Protein AF-A0A9W9D0W4-F1 (afdb_monomer_lite)

Organism: NCBI:txid749634

Sequence (157 aa):
MSALLANKPLLGPLVGLNLWTFGIEFLLYKRRIPALAQYNVTFDPETVKKQKEEKLPGFVKWPADNFNNLLEQPTQFYAVLLGLSLLDTKDKRLVGTAWHYSRLDQQPFDTLPGLVGELIRALWNNSPGCLDAALLNNAIKLQNSLPSPKMTIAHNT

Secondary structure (DSSP, 8-state):
--HHHHH-TTHHHHHHHHHHHHHHHHHHHHHHHHHHHHTT----TTTHHHHHHHHS-HHHHHHHHHHHHHHHSHHHHHHHHHHHHHTT---HHHHHHHHHHHHHHTPPPS---SHHHHHHHHHHTT--TTTHHHHHHHHHHHHTTSPP---------

Radius of gyration: 21.42 Å; chains: 1; bounding box: 40×55×63 Å

InterPro domains:
  IPR001129 Membrane-associated, eicosanoid/glutathione metabolism (MAPEG) protein [PF01124] (11-101)
  IPR023352 Membrane associated eicosanoid/glutathione metabolism-like domain superfamily [SSF161084] (15-101)

Foldseek 3Di:
DDPVCVQQVLVVLLVLLVVVLVVLVVVLCVLQVVQCVVQVQDPDPVCNVVSCVPRGDPVNCVSVVLSVVSPVPCVVVNVLSVVCSVVSPDDPVVSVLSNVVSVVSVPDPDPDPDPVVVVVVVVVVPDDPVVVVVSVVVVVVVVVPDPDPPPPPPPDD

Structure (mmCIF, N/CA/C/O backbone):
data_AF-A0A9W9D0W4-F1
#
_entry.id   AF-A0A9W9D0W4-F1
#
loop_
_atom_site.group_PDB
_atom_site.id
_atom_site.type_symbol
_atom_site.label_atom_id
_atom_site.label_alt_id
_atom_site.label_comp_id
_atom_site.label_asym_id
_atom_site.label_entity_id
_atom_site.label_seq_id
_atom_site.pdbx_PDB_ins_code
_atom_site.Cartn_x
_atom_site.Cartn_y
_atom_site.Cartn_z
_atom_site.occupancy
_atom_site.B_iso_or_equiv
_atom_site.auth_seq_id
_atom_site.auth_comp_id
_atom_site.auth_asym_id
_atom_site.auth_atom_id
_atom_site.pdbx_PDB_model_num
ATOM 1 N N . MET A 1 1 ? 9.270 -15.302 -18.468 1.00 53.25 1 MET A N 1
ATOM 2 C CA . MET A 1 1 ? 9.005 -13.887 -18.120 1.00 53.25 1 MET A CA 1
ATOM 3 C C . MET A 1 1 ? 8.016 -13.355 -19.148 1.00 53.25 1 MET A C 1
ATOM 5 O O . MET A 1 1 ? 8.285 -13.518 -20.330 1.00 53.25 1 MET A O 1
ATOM 9 N N . SER A 1 2 ? 6.843 -12.859 -18.739 1.00 68.12 2 SER A N 1
ATOM 10 C CA . SER A 1 2 ? 5.776 -12.460 -19.676 1.00 68.12 2 SER A CA 1
ATOM 11 C C . SER A 1 2 ? 6.258 -11.385 -20.657 1.00 68.12 2 SER A C 1
ATOM 13 O O . SER A 1 2 ? 6.940 -10.449 -20.241 1.00 68.12 2 SER A O 1
ATOM 15 N N . ALA A 1 3 ? 5.880 -11.481 -21.937 1.00 66.00 3 ALA A N 1
ATOM 16 C CA . ALA A 1 3 ? 6.306 -10.546 -22.991 1.00 66.00 3 ALA A CA 1
ATOM 17 C C . ALA A 1 3 ? 5.991 -9.069 -22.662 1.00 66.00 3 ALA A C 1
ATOM 19 O O . ALA A 1 3 ? 6.758 -8.167 -22.991 1.00 66.00 3 ALA A O 1
ATOM 20 N N . LEU A 1 4 ? 4.907 -8.831 -21.920 1.00 64.94 4 LEU A N 1
ATOM 21 C CA . LEU A 1 4 ? 4.518 -7.520 -21.393 1.00 64.94 4 LEU A CA 1
ATOM 22 C C . LEU A 1 4 ? 5.548 -6.925 -20.415 1.00 64.94 4 LEU A C 1
ATOM 24 O O . LEU A 1 4 ? 5.883 -5.749 -20.524 1.00 64.94 4 LEU A O 1
ATOM 28 N N . LEU A 1 5 ? 6.104 -7.737 -19.508 1.00 67.88 5 LEU A N 1
ATOM 29 C CA . LEU A 1 5 ? 7.137 -7.302 -18.557 1.00 67.88 5 LEU A CA 1
ATOM 30 C C . LEU A 1 5 ? 8.496 -7.102 -19.235 1.00 67.88 5 LEU A C 1
ATOM 32 O O . LEU A 1 5 ? 9.294 -6.293 -18.773 1.00 67.88 5 LEU A O 1
ATOM 36 N N . ALA A 1 6 ? 8.755 -7.807 -20.339 1.00 70.94 6 ALA A N 1
ATOM 37 C CA . ALA A 1 6 ? 9.942 -7.567 -21.153 1.00 70.94 6 ALA A CA 1
ATOM 38 C C . ALA A 1 6 ? 9.876 -6.206 -21.872 1.00 70.94 6 ALA A C 1
ATOM 40 O O . ALA A 1 6 ? 10.898 -5.536 -21.999 1.00 70.94 6 ALA A O 1
ATOM 41 N N . ASN A 1 7 ? 8.682 -5.775 -22.303 1.00 83.50 7 ASN A N 1
ATOM 42 C CA . ASN A 1 7 ? 8.509 -4.488 -22.979 1.00 83.50 7 ASN A CA 1
ATOM 43 C C . ASN A 1 7 ? 8.345 -3.305 -22.006 1.00 83.50 7 ASN A C 1
ATOM 45 O O . ASN A 1 7 ? 8.782 -2.204 -22.320 1.00 83.50 7 ASN A O 1
ATOM 49 N N . LYS A 1 8 ? 7.755 -3.515 -20.820 1.00 88.88 8 LYS A N 1
ATOM 50 C CA . LYS A 1 8 ? 7.585 -2.482 -19.780 1.00 88.88 8 LYS A CA 1
ATOM 51 C C . LYS A 1 8 ? 8.053 -2.998 -18.411 1.00 88.88 8 LYS A C 1
ATOM 53 O O . LYS A 1 8 ? 7.234 -3.399 -17.582 1.00 88.88 8 LYS A O 1
ATOM 58 N N . PRO A 1 9 ? 9.371 -2.994 -18.147 1.00 88.81 9 PRO A N 1
ATOM 59 C CA . PRO A 1 9 ? 9.951 -3.658 -16.977 1.00 88.81 9 PRO A CA 1
ATOM 60 C C . PRO A 1 9 ? 9.606 -2.985 -15.640 1.00 88.81 9 PRO A C 1
ATOM 62 O O . PRO A 1 9 ? 9.653 -3.639 -14.601 1.00 88.81 9 PRO A O 1
ATOM 65 N N . LEU A 1 10 ? 9.211 -1.708 -15.660 1.00 88.19 10 LEU A N 1
ATOM 66 C CA . LEU A 1 10 ? 8.783 -0.946 -14.482 1.00 88.19 10 LEU A CA 1
ATOM 67 C C . LEU A 1 10 ? 7.380 -1.336 -13.978 1.00 88.19 10 LEU A C 1
ATOM 69 O O . LEU A 1 10 ? 7.057 -1.068 -12.823 1.00 88.19 10 LEU A O 1
ATOM 73 N N . LEU A 1 11 ? 6.570 -2.035 -14.785 1.00 90.00 11 LEU A N 1
ATOM 74 C CA . LEU A 1 11 ? 5.273 -2.556 -14.331 1.00 90.00 11 LEU A CA 1
ATOM 75 C C . LEU A 1 11 ? 5.423 -3.695 -13.314 1.00 90.00 11 LEU A C 1
ATOM 77 O O . LEU A 1 11 ? 4.544 -3.893 -12.483 1.00 90.00 11 LEU A O 1
ATOM 81 N N . GLY A 1 12 ? 6.544 -4.423 -13.349 1.00 88.94 12 GLY A N 1
ATOM 82 C CA . GLY A 1 12 ? 6.859 -5.473 -12.379 1.00 88.94 12 GLY A CA 1
ATOM 83 C C . GLY A 1 12 ? 6.889 -4.967 -10.930 1.00 88.94 12 GLY A C 1
ATOM 84 O O . GLY A 1 12 ? 6.071 -5.424 -10.133 1.00 88.94 12 GLY A O 1
ATOM 85 N N . PRO A 1 13 ? 7.781 -4.021 -10.576 1.00 86.19 13 PRO A N 1
ATOM 86 C CA . PRO A 1 13 ? 7.838 -3.466 -9.224 1.00 86.19 13 PRO A CA 1
ATOM 87 C C . PRO A 1 13 ? 6.561 -2.702 -8.839 1.00 86.19 13 PRO A C 1
ATOM 89 O O . PRO A 1 13 ? 6.162 -2.751 -7.678 1.00 86.19 13 PRO A O 1
ATOM 92 N N . LEU A 1 14 ? 5.867 -2.076 -9.801 1.00 89.44 14 LEU A N 1
ATOM 93 C CA . LEU A 1 14 ? 4.561 -1.444 -9.568 1.00 89.44 14 LEU A CA 1
ATOM 94 C C . LEU A 1 14 ? 3.524 -2.452 -9.058 1.00 89.44 14 LEU A C 1
ATOM 96 O O . LEU A 1 14 ? 2.920 -2.242 -8.007 1.00 89.44 14 LEU A O 1
ATOM 100 N N . VAL A 1 15 ? 3.331 -3.557 -9.785 1.00 87.62 15 VAL A N 1
ATOM 101 C CA . VAL A 1 15 ? 2.379 -4.609 -9.397 1.00 87.62 15 VAL A CA 1
ATOM 102 C C . VAL A 1 15 ? 2.850 -5.319 -8.130 1.00 87.62 15 VAL A C 1
ATOM 104 O O . VAL A 1 15 ? 2.035 -5.635 -7.270 1.00 87.62 15 VAL A O 1
ATOM 107 N N . GLY A 1 16 ? 4.159 -5.536 -7.982 1.00 85.06 16 GLY A N 1
ATOM 108 C CA . GLY A 1 16 ? 4.739 -6.164 -6.796 1.00 85.06 16 GLY A CA 1
ATOM 109 C C . GLY A 1 16 ? 4.454 -5.390 -5.508 1.00 85.06 16 GLY A C 1
ATOM 110 O O . GLY A 1 16 ? 4.081 -6.002 -4.508 1.00 85.06 16 GLY A O 1
ATOM 111 N N . LEU A 1 17 ? 4.584 -4.061 -5.530 1.00 82.00 17 LEU A N 1
ATOM 112 C CA . LEU A 1 17 ? 4.235 -3.221 -4.382 1.00 82.00 17 LEU A CA 1
ATOM 113 C C . LEU A 1 17 ? 2.724 -3.237 -4.109 1.00 82.00 17 LEU A C 1
ATOM 115 O O . LEU A 1 17 ? 2.305 -3.391 -2.969 1.00 82.00 17 LEU A O 1
ATOM 119 N N . ASN A 1 18 ? 1.906 -3.172 -5.160 1.00 84.38 18 ASN A N 1
ATOM 120 C CA . ASN A 1 18 ? 0.451 -3.171 -5.026 1.00 84.38 18 ASN A CA 1
ATOM 121 C C . ASN A 1 18 ? -0.091 -4.484 -4.421 1.00 84.38 18 ASN A C 1
ATOM 123 O O . ASN A 1 18 ? -0.907 -4.466 -3.501 1.00 84.38 18 ASN A O 1
ATOM 127 N N . LEU A 1 19 ? 0.424 -5.634 -4.870 1.00 83.00 19 LEU A N 1
ATOM 128 C CA . LEU A 1 19 ? 0.086 -6.938 -4.288 1.00 83.00 19 LEU A CA 1
ATOM 129 C C . LEU A 1 19 ? 0.512 -7.045 -2.821 1.00 83.00 19 LEU A C 1
ATOM 131 O O . LEU A 1 19 ? -0.183 -7.676 -2.025 1.00 83.00 19 LEU A O 1
ATOM 135 N N . TRP A 1 20 ? 1.633 -6.422 -2.454 1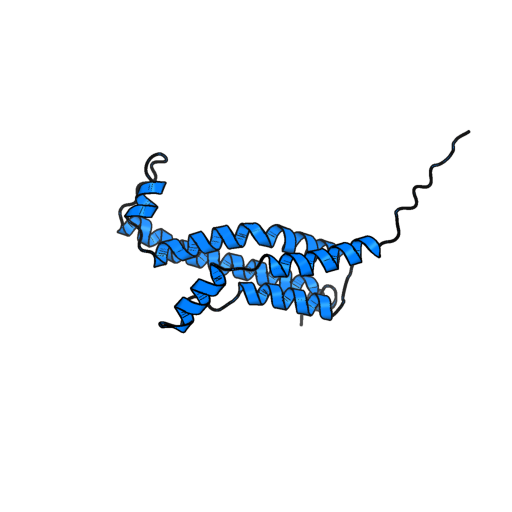.00 77.88 20 TRP A N 1
ATOM 136 C CA . TRP A 1 20 ? 2.059 -6.351 -1.061 1.00 77.88 20 TRP A CA 1
ATOM 137 C C . TRP A 1 20 ? 1.094 -5.521 -0.209 1.00 77.88 20 TRP A C 1
ATOM 139 O O . TRP A 1 20 ? 0.687 -5.987 0.857 1.00 77.88 20 TRP A O 1
ATOM 149 N N . THR A 1 21 ? 0.641 -4.363 -0.705 1.00 77.56 21 THR A N 1
ATOM 150 C CA . THR A 1 21 ? -0.391 -3.549 -0.041 1.00 77.56 21 THR A CA 1
ATOM 151 C C . THR A 1 21 ? -1.650 -4.372 0.246 1.00 77.56 21 THR A C 1
ATOM 153 O O . THR A 1 21 ? -2.110 -4.388 1.387 1.00 77.56 21 THR A O 1
ATOM 156 N N . PHE A 1 22 ? -2.154 -5.132 -0.735 1.00 80.50 22 PHE A N 1
ATOM 157 C CA . PHE A 1 22 ? -3.295 -6.035 -0.525 1.00 80.50 22 PHE A CA 1
ATOM 158 C C . PHE A 1 22 ? -3.009 -7.137 0.505 1.00 80.50 22 PHE A C 1
ATOM 160 O O . PHE A 1 22 ? -3.897 -7.522 1.267 1.00 80.50 22 PHE A O 1
ATOM 167 N N . GLY A 1 23 ? -1.775 -7.643 0.566 1.00 80.19 23 GLY A N 1
ATOM 168 C CA . GLY A 1 23 ? -1.354 -8.604 1.587 1.00 80.19 23 GLY A CA 1
ATOM 169 C C . GLY A 1 23 ? -1.442 -8.032 3.006 1.00 80.19 23 GLY A C 1
ATOM 170 O O . GLY A 1 23 ? -2.002 -8.677 3.898 1.00 80.19 23 GLY A O 1
ATOM 171 N N . ILE A 1 24 ? -0.945 -6.809 3.211 1.00 74.19 24 ILE A N 1
ATOM 172 C CA . ILE A 1 24 ? -1.028 -6.102 4.499 1.00 74.19 24 ILE A CA 1
ATOM 173 C C . ILE A 1 24 ? -2.478 -5.743 4.842 1.00 74.19 24 ILE A C 1
ATOM 175 O O . ILE A 1 24 ? -2.899 -5.933 5.985 1.00 74.19 24 ILE A O 1
ATOM 179 N N . GLU A 1 25 ? -3.269 -5.305 3.863 1.00 77.44 25 GLU A N 1
ATOM 180 C CA . GLU A 1 25 ? -4.699 -5.021 4.028 1.00 77.44 25 GLU A CA 1
ATOM 181 C C . GLU A 1 25 ? -5.479 -6.260 4.486 1.00 77.44 25 GLU A C 1
ATOM 183 O O . GLU A 1 25 ? -6.211 -6.234 5.482 1.00 77.44 25 GLU A O 1
ATOM 188 N N . PHE A 1 26 ? -5.277 -7.387 3.802 1.00 79.56 26 PHE A N 1
ATOM 189 C CA . PHE A 1 26 ? -5.903 -8.654 4.160 1.00 79.56 26 PHE A CA 1
ATOM 190 C C . PHE A 1 26 ? -5.548 -9.065 5.593 1.00 79.56 26 PHE A C 1
ATOM 192 O O . PHE A 1 26 ? -6.400 -9.510 6.365 1.00 79.56 26 PHE A O 1
ATOM 199 N N . LEU A 1 27 ? -4.288 -8.887 5.975 1.00 75.56 27 LEU A N 1
ATOM 200 C CA . LEU A 1 27 ? -3.772 -9.236 7.292 1.00 75.56 27 LEU A CA 1
ATOM 201 C C . LEU A 1 27 ? -4.303 -8.327 8.403 1.00 75.56 27 LEU A C 1
ATOM 203 O O . LEU A 1 27 ? -4.627 -8.812 9.494 1.00 75.56 27 LEU A O 1
ATOM 207 N N . LEU A 1 28 ? -4.466 -7.038 8.106 1.00 81.12 28 LEU A N 1
ATOM 208 C CA . LEU A 1 28 ? -5.172 -6.085 8.951 1.00 81.12 28 LEU A CA 1
ATOM 209 C C . LEU A 1 28 ? -6.596 -6.564 9.213 1.00 81.12 28 LEU A C 1
ATOM 211 O O . LEU A 1 28 ? -6.977 -6.697 10.378 1.00 81.12 28 LEU A O 1
ATOM 215 N N . TYR A 1 29 ? -7.369 -6.878 8.171 1.00 81.94 29 TYR A N 1
ATOM 216 C CA . TYR A 1 29 ? -8.754 -7.323 8.343 1.00 81.94 29 TYR A CA 1
ATOM 217 C C . TYR A 1 29 ? -8.849 -8.661 9.070 1.00 81.94 29 TYR A C 1
ATOM 219 O O . TYR A 1 29 ? -9.637 -8.791 10.010 1.00 81.94 29 TYR A O 1
ATOM 227 N N . LYS A 1 30 ? -7.986 -9.620 8.723 1.00 81.69 30 LYS A N 1
ATOM 228 C CA . LYS A 1 30 ? -7.929 -10.935 9.369 1.00 81.69 30 LYS A CA 1
ATOM 229 C C . LYS A 1 30 ? -7.699 -10.839 10.879 1.00 81.69 30 LYS A C 1
ATOM 231 O O . LYS A 1 30 ? -8.259 -11.640 11.619 1.00 81.69 30 LYS A O 1
ATOM 236 N N . ARG A 1 31 ? -6.886 -9.887 11.350 1.00 79.38 31 ARG A N 1
ATOM 237 C CA . ARG A 1 31 ? -6.616 -9.693 12.789 1.00 79.38 31 ARG A CA 1
ATOM 238 C C . ARG A 1 31 ? -7.644 -8.790 13.466 1.00 79.38 31 ARG A C 1
ATOM 240 O O . ARG A 1 31 ? -8.032 -9.042 14.604 1.00 79.38 31 ARG A O 1
ATOM 247 N N . ARG A 1 32 ? -8.087 -7.736 12.783 1.00 83.94 32 ARG A N 1
ATOM 248 C CA . ARG A 1 32 ? -8.948 -6.696 13.355 1.00 83.94 32 ARG A CA 1
ATOM 249 C C . ARG A 1 32 ? -10.404 -7.127 13.468 1.00 83.94 32 ARG A C 1
ATOM 251 O O . ARG A 1 32 ? -10.997 -6.901 14.515 1.00 83.94 32 ARG A O 1
ATOM 258 N N . ILE A 1 33 ? -10.976 -7.749 12.437 1.00 89.12 33 ILE A N 1
ATOM 259 C CA . ILE A 1 33 ? -12.389 -8.166 12.435 1.00 89.12 33 ILE A CA 1
ATOM 260 C C . ILE A 1 33 ? -12.726 -9.085 13.625 1.00 89.12 33 ILE A C 1
ATOM 262 O O . ILE A 1 33 ? -13.649 -8.743 14.367 1.00 89.12 33 ILE A O 1
ATOM 266 N N . PRO A 1 34 ? -11.988 -10.184 13.893 1.00 87.06 34 PRO A N 1
ATOM 267 C CA . PRO A 1 34 ? -12.300 -11.035 15.042 1.00 87.06 34 PRO A CA 1
ATOM 268 C C . PRO A 1 34 ? -12.080 -10.316 16.378 1.00 87.06 34 PRO A C 1
ATOM 270 O O . PRO A 1 34 ? -12.859 -10.497 17.311 1.00 87.06 34 PRO A O 1
ATOM 273 N N . ALA A 1 35 ? -11.066 -9.451 16.469 1.00 87.50 35 ALA A N 1
ATOM 274 C CA . ALA A 1 35 ? -10.773 -8.714 17.691 1.00 87.50 35 ALA A CA 1
ATOM 275 C C . ALA A 1 35 ? -11.859 -7.680 18.036 1.00 87.50 35 ALA A C 1
ATOM 277 O O . ALA A 1 35 ? -12.190 -7.512 19.206 1.00 87.50 35 ALA A O 1
ATOM 278 N N . LEU A 1 36 ? -12.458 -7.006 17.048 1.00 91.19 36 LEU A N 1
ATOM 279 C CA . LEU A 1 36 ? -13.553 -6.059 17.304 1.00 91.19 36 LEU A CA 1
ATOM 280 C C . LEU A 1 36 ? -14.747 -6.743 17.987 1.00 91.19 36 LEU A C 1
ATOM 282 O O . LEU A 1 36 ? -15.313 -6.177 18.922 1.00 91.19 36 LEU A O 1
ATOM 286 N N . ALA A 1 37 ? -15.070 -7.972 17.570 1.00 90.88 37 ALA A N 1
ATOM 287 C CA . ALA A 1 37 ? -16.094 -8.791 18.212 1.00 90.88 37 ALA A CA 1
ATOM 288 C C . ALA A 1 37 ? -15.646 -9.278 19.601 1.00 90.88 37 ALA A C 1
ATOM 290 O O . ALA A 1 37 ? -16.369 -9.099 20.577 1.00 90.88 37 ALA A O 1
ATOM 291 N N . GLN A 1 38 ? -14.432 -9.827 19.714 1.00 92.06 38 GLN A N 1
ATOM 292 C CA . GLN A 1 38 ? -13.900 -10.364 20.973 1.00 92.06 38 GLN A CA 1
ATOM 293 C C . GLN A 1 38 ? -13.835 -9.314 22.094 1.00 92.06 38 GLN A C 1
ATOM 295 O O . GLN A 1 38 ? -14.136 -9.616 23.247 1.00 92.06 38 GLN A O 1
ATOM 300 N N . TYR A 1 39 ? -13.447 -8.082 21.762 1.00 91.25 39 TYR A N 1
ATOM 301 C CA . TYR A 1 39 ? -13.289 -6.991 22.725 1.00 91.25 39 TYR A CA 1
ATOM 302 C C . TYR A 1 39 ? -14.534 -6.102 22.849 1.00 91.25 39 TYR A C 1
ATOM 304 O O . TYR A 1 39 ? -14.475 -5.073 23.521 1.00 91.25 39 TYR A O 1
ATOM 312 N N . ASN A 1 40 ? -15.664 -6.482 22.237 1.00 90.69 40 ASN A N 1
ATOM 313 C CA . ASN A 1 40 ? -16.925 -5.731 22.289 1.00 90.69 40 ASN A CA 1
ATOM 314 C C . ASN A 1 40 ? -16.720 -4.236 21.980 1.00 90.69 40 ASN A C 1
ATOM 316 O O . ASN A 1 40 ? -17.079 -3.350 22.769 1.00 90.69 40 ASN A O 1
ATOM 320 N N . VAL A 1 41 ? -16.049 -3.952 20.863 1.00 90.19 41 VAL A N 1
ATOM 321 C CA . VAL A 1 41 ? -15.869 -2.583 20.374 1.00 90.19 41 VAL A CA 1
ATOM 322 C C . VAL A 1 41 ? -17.146 -2.165 19.651 1.00 90.19 41 VAL A C 1
ATOM 324 O O . VAL A 1 41 ? -17.563 -2.826 18.701 1.00 90.19 41 VAL A O 1
ATOM 327 N N . THR A 1 42 ? -17.769 -1.073 20.088 1.00 91.12 42 THR A N 1
ATOM 328 C CA . THR A 1 42 ? -18.956 -0.520 19.427 1.00 91.12 42 THR A CA 1
ATOM 329 C C . THR A 1 42 ? -18.553 0.385 18.262 1.00 91.12 42 THR A C 1
ATOM 331 O O . THR A 1 42 ? -17.468 0.967 18.249 1.00 91.12 42 THR A O 1
ATOM 334 N N . PHE A 1 43 ? -19.433 0.515 17.269 1.00 88.06 43 PHE A N 1
ATOM 335 C CA . PHE A 1 43 ? -19.231 1.375 16.092 1.00 88.06 43 PHE A CA 1
ATOM 336 C C . PHE A 1 43 ? -19.852 2.767 16.251 1.00 88.06 43 PHE A C 1
ATOM 338 O O . PHE A 1 43 ? -20.186 3.419 15.267 1.00 88.06 43 PHE A O 1
ATOM 345 N N . ASP A 1 44 ? -20.004 3.216 17.491 1.00 92.56 44 ASP A N 1
ATOM 346 C CA . ASP A 1 44 ? -20.454 4.567 17.796 1.00 92.56 44 ASP A CA 1
ATOM 347 C C . ASP A 1 44 ? -19.342 5.579 17.433 1.00 92.56 44 ASP A C 1
ATOM 349 O O . ASP A 1 44 ? -18.235 5.472 17.977 1.00 92.56 44 ASP A O 1
ATOM 353 N N . PRO A 1 45 ? -19.592 6.538 16.518 1.00 89.94 45 PRO A N 1
ATOM 354 C CA . PRO A 1 45 ? -18.593 7.502 16.060 1.00 89.94 45 PRO A CA 1
ATOM 355 C C . PRO A 1 45 ? -17.911 8.293 17.182 1.00 89.94 45 PRO A C 1
ATOM 357 O O . PRO A 1 45 ? -16.731 8.623 17.048 1.00 89.94 45 PRO A O 1
ATOM 360 N N . GLU A 1 46 ? -18.612 8.565 18.286 1.00 92.19 46 GLU A N 1
ATOM 361 C CA . GLU A 1 46 ? -18.079 9.361 19.400 1.00 92.19 46 GLU A CA 1
ATOM 362 C C . GLU A 1 46 ? -17.081 8.571 20.259 1.00 92.19 46 GLU A C 1
ATOM 364 O O . GLU A 1 46 ? -16.141 9.135 20.822 1.00 92.19 46 GLU A O 1
ATOM 369 N N . THR A 1 47 ? -17.245 7.246 20.341 1.00 90.56 47 THR A N 1
ATOM 370 C CA . THR A 1 47 ? -16.508 6.407 21.299 1.00 90.56 47 THR A CA 1
ATOM 371 C C . THR A 1 47 ? -15.571 5.389 20.649 1.00 90.56 47 THR A C 1
ATOM 373 O O . THR A 1 47 ? -14.602 4.955 21.279 1.00 90.56 47 THR A O 1
ATOM 376 N N . VAL A 1 48 ? -15.779 5.037 19.376 1.00 89.31 48 VAL A N 1
ATOM 377 C CA . VAL A 1 48 ? -15.062 3.947 18.689 1.00 89.31 48 VAL A CA 1
ATOM 378 C C . VAL A 1 48 ? -13.542 4.136 18.652 1.00 89.31 48 VAL A C 1
ATOM 380 O O . VAL A 1 48 ? -12.800 3.159 18.770 1.00 89.31 48 VAL A O 1
ATOM 383 N N . LYS A 1 49 ? -13.051 5.373 18.504 1.00 87.62 49 LYS A N 1
ATOM 384 C CA . LYS A 1 49 ? -11.606 5.657 18.471 1.00 87.62 49 LYS A CA 1
ATOM 385 C C . LYS A 1 49 ? -10.959 5.313 19.814 1.00 87.62 49 LYS A C 1
ATOM 387 O O . LYS A 1 49 ? -10.050 4.486 19.863 1.00 87.62 49 LYS A O 1
ATOM 392 N N . LYS A 1 50 ? -11.512 5.865 20.895 1.00 89.38 50 LYS A N 1
ATOM 393 C CA . LYS A 1 50 ? -11.060 5.620 22.267 1.00 89.38 50 LYS A CA 1
ATOM 394 C C . LYS A 1 50 ? -11.169 4.138 22.635 1.00 89.38 50 LYS A C 1
ATOM 396 O O . LYS A 1 50 ? -10.228 3.555 23.158 1.00 89.38 50 LYS A O 1
ATOM 401 N N . GLN A 1 51 ? -12.271 3.482 22.270 1.00 89.50 51 GLN A N 1
ATOM 402 C CA . GLN A 1 51 ? -12.445 2.052 22.532 1.00 89.50 51 GLN A CA 1
ATOM 403 C C . GLN A 1 51 ? -11.404 1.179 21.820 1.00 89.50 51 GLN A C 1
ATOM 405 O O . GLN A 1 51 ? -10.919 0.214 22.406 1.00 89.50 51 GLN A O 1
ATOM 410 N N . LYS A 1 52 ? -11.037 1.496 20.572 1.00 86.88 52 LYS A N 1
ATOM 411 C CA . LYS A 1 52 ? -9.960 0.784 19.864 1.00 86.88 52 LYS A CA 1
ATOM 412 C C . LYS A 1 52 ? -8.616 0.979 20.566 1.00 86.88 52 LYS A C 1
ATOM 414 O O . LYS A 1 52 ? -7.853 0.022 20.677 1.00 86.88 52 LYS A O 1
ATOM 419 N N . GLU A 1 53 ? -8.338 2.187 21.047 1.00 86.38 53 GLU A N 1
ATOM 420 C CA . GLU A 1 53 ? -7.116 2.527 21.785 1.00 86.38 53 GLU A CA 1
ATOM 421 C C . GLU A 1 53 ? -7.040 1.839 23.155 1.00 86.38 53 GLU A C 1
ATOM 423 O O . GLU A 1 53 ? -5.976 1.351 23.525 1.00 86.38 53 GLU A O 1
ATOM 428 N N . GLU A 1 54 ? -8.147 1.705 23.876 1.00 90.31 54 GLU A N 1
ATOM 429 C CA . GLU A 1 54 ? -8.153 1.113 25.220 1.00 90.31 54 GLU A CA 1
ATOM 430 C C . GLU A 1 54 ? -8.287 -0.414 25.203 1.00 90.31 54 GLU A C 1
ATOM 432 O O . GLU A 1 54 ? -7.630 -1.104 25.980 1.00 90.31 54 GLU A O 1
ATOM 437 N N . LYS A 1 55 ? -9.125 -0.961 24.313 1.00 90.19 55 LYS A N 1
ATOM 438 C CA . LYS A 1 55 ? -9.529 -2.374 24.371 1.00 90.19 55 LYS A CA 1
ATOM 439 C C . LYS A 1 55 ? -8.688 -3.300 23.495 1.00 90.19 55 LYS A C 1
ATOM 441 O O . LYS A 1 55 ? -8.529 -4.468 23.835 1.00 90.19 55 LYS A O 1
ATOM 446 N N . LEU A 1 56 ? -8.173 -2.827 22.354 1.00 86.06 56 LEU A N 1
ATOM 447 C CA . LEU A 1 56 ? -7.471 -3.712 21.419 1.00 86.06 56 LEU A CA 1
ATOM 448 C C . LEU A 1 56 ? -5.999 -3.917 21.820 1.00 86.06 56 LEU A C 1
ATOM 450 O O . LEU A 1 56 ? -5.291 -2.942 22.100 1.00 86.06 56 LEU A O 1
ATOM 454 N N . PRO A 1 57 ? -5.489 -5.159 21.783 1.00 81.75 57 PRO A N 1
ATOM 455 C CA . PRO A 1 57 ? -4.087 -5.441 22.054 1.00 81.75 57 PRO A CA 1
ATOM 456 C C . PRO A 1 57 ? -3.195 -4.926 20.916 1.00 81.75 57 PRO A C 1
ATOM 458 O O . PRO A 1 57 ? -3.621 -4.806 19.765 1.00 81.75 57 PRO A O 1
ATOM 461 N N . GLY A 1 58 ? -1.926 -4.646 21.229 1.00 75.50 58 GLY A N 1
ATOM 462 C CA . GLY A 1 58 ? -0.980 -4.036 20.287 1.00 75.50 58 GLY A CA 1
ATOM 463 C C . GLY A 1 58 ? -0.872 -4.772 18.947 1.00 75.50 58 GLY A C 1
ATOM 464 O O . GLY A 1 58 ? -0.945 -4.138 17.901 1.00 75.50 58 GLY A O 1
ATOM 465 N N . PHE A 1 59 ? -0.814 -6.107 18.953 1.00 71.06 59 PHE A N 1
ATOM 466 C CA . PHE A 1 59 ? -0.669 -6.907 17.727 1.00 71.06 59 PHE A CA 1
ATOM 467 C C . PHE A 1 59 ? -1.848 -6.788 16.738 1.00 71.06 59 PHE A C 1
ATOM 469 O O . PHE A 1 59 ? -1.703 -7.128 15.562 1.00 71.06 59 PHE A O 1
ATOM 476 N N . VAL A 1 60 ? -3.006 -6.295 17.197 1.00 76.94 60 VAL A N 1
ATOM 477 C CA . VAL A 1 60 ? -4.182 -5.980 16.364 1.00 76.94 60 VAL A CA 1
ATOM 478 C C . VAL A 1 60 ? -4.119 -4.546 15.822 1.00 76.94 60 VAL A C 1
ATOM 480 O O . VAL A 1 60 ? -4.680 -4.262 14.762 1.00 76.94 60 VAL A O 1
ATOM 483 N N . LYS A 1 61 ? -3.440 -3.636 16.532 1.00 76.81 61 LYS A N 1
ATOM 484 C CA . LYS A 1 61 ? -3.275 -2.225 16.149 1.00 76.81 61 LYS A CA 1
ATOM 485 C C . LYS A 1 61 ? -2.167 -2.031 15.115 1.00 76.81 61 LYS A C 1
ATOM 487 O O . LYS A 1 61 ? -2.406 -1.368 14.111 1.00 76.81 61 LYS A O 1
ATOM 492 N N . TRP A 1 62 ? -1.022 -2.692 15.295 1.00 70.56 62 TRP A N 1
ATOM 493 C CA . TRP A 1 62 ? 0.165 -2.495 14.448 1.00 70.56 62 TRP A CA 1
ATOM 494 C C . TRP A 1 62 ? -0.077 -2.663 12.944 1.00 70.56 62 TRP A C 1
ATOM 496 O O . TRP A 1 62 ? 0.430 -1.836 12.194 1.00 70.56 62 TRP A O 1
ATOM 506 N N . PRO A 1 63 ? -0.862 -3.650 12.457 1.00 67.69 63 PRO A N 1
ATOM 507 C CA . PRO A 1 63 ? -1.141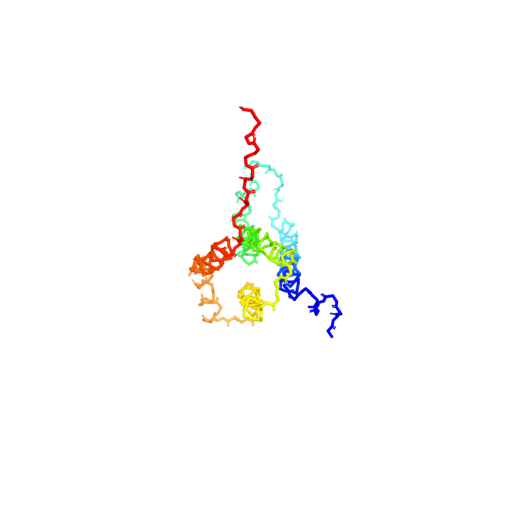 -3.761 11.026 1.00 67.69 63 PRO A CA 1
ATOM 508 C C . PRO A 1 63 ? -1.873 -2.542 10.460 1.00 67.69 63 PRO A C 1
ATOM 510 O O . PRO A 1 63 ? -1.727 -2.235 9.286 1.00 67.69 63 PRO A O 1
ATOM 513 N N . ALA A 1 64 ? -2.667 -1.851 11.278 1.00 69.50 64 ALA A N 1
ATOM 514 C CA . ALA A 1 64 ? -3.410 -0.677 10.848 1.00 69.50 64 ALA A CA 1
ATOM 515 C C . ALA A 1 64 ? -2.600 0.606 10.879 1.00 69.50 64 ALA A C 1
ATOM 517 O O . ALA A 1 64 ? -2.737 1.416 9.969 1.00 69.50 64 ALA A O 1
ATOM 518 N N . ASP A 1 65 ? -1.741 0.759 11.881 1.00 69.56 65 ASP A N 1
ATOM 519 C CA . ASP A 1 65 ? -0.756 1.839 11.887 1.00 69.56 65 ASP A CA 1
ATOM 520 C C . ASP A 1 65 ? 0.189 1.669 10.684 1.00 69.56 65 ASP A C 1
ATOM 522 O O . ASP A 1 65 ? 0.483 2.626 9.973 1.00 69.56 65 ASP A O 1
ATOM 526 N N . ASN A 1 66 ? 0.560 0.418 10.383 1.00 68.56 66 ASN A N 1
ATOM 527 C CA . ASN A 1 66 ? 1.338 0.065 9.205 1.00 68.56 66 ASN A CA 1
ATOM 528 C C . ASN A 1 66 ? 0.599 0.392 7.899 1.00 68.56 66 ASN A C 1
ATOM 530 O O . ASN A 1 66 ? 1.140 1.091 7.057 1.00 68.56 66 ASN A O 1
ATOM 534 N N . PHE A 1 67 ? -0.655 -0.042 7.749 1.00 68.38 67 PHE A N 1
ATOM 535 C CA . PHE A 1 67 ? -1.453 0.228 6.549 1.00 68.38 67 PHE A CA 1
ATOM 536 C C . PHE A 1 67 ? -1.644 1.727 6.283 1.00 68.38 67 PHE A C 1
ATOM 538 O O . PHE A 1 67 ? -1.583 2.150 5.134 1.00 68.38 67 PHE A O 1
ATOM 545 N N . ASN A 1 68 ? -1.824 2.542 7.327 1.00 71.50 68 ASN A N 1
ATOM 546 C CA . ASN A 1 68 ? -1.929 3.993 7.172 1.00 71.50 68 ASN A CA 1
ATOM 547 C C . ASN A 1 68 ? -0.620 4.608 6.647 1.00 71.50 68 ASN A C 1
ATOM 549 O O . ASN A 1 68 ? -0.654 5.375 5.687 1.00 71.50 68 ASN A O 1
ATOM 553 N N . ASN A 1 69 ? 0.527 4.228 7.219 1.00 66.94 69 ASN A N 1
ATOM 554 C CA . ASN A 1 69 ? 1.838 4.713 6.769 1.00 66.94 69 ASN A CA 1
ATOM 555 C C . ASN A 1 69 ? 2.179 4.200 5.362 1.00 66.94 69 ASN A C 1
ATOM 557 O O . ASN A 1 69 ? 2.662 4.959 4.521 1.00 66.94 69 ASN A O 1
ATOM 561 N N . LEU A 1 70 ? 1.854 2.932 5.082 1.00 65.56 70 LEU A N 1
ATOM 562 C CA . LEU A 1 70 ? 1.980 2.332 3.759 1.00 65.56 70 LEU A CA 1
ATOM 563 C C . LEU A 1 70 ? 1.111 3.020 2.723 1.00 65.56 70 LEU A C 1
ATOM 565 O O . LEU A 1 70 ? 1.319 2.731 1.567 1.00 65.56 70 LEU A O 1
ATOM 569 N N . LEU A 1 71 ? 0.124 3.847 3.063 1.00 66.06 71 LEU A N 1
ATOM 570 C CA . LEU A 1 71 ? -0.699 4.534 2.066 1.00 66.06 71 LEU A CA 1
ATOM 571 C C . LEU A 1 71 ? -0.307 6.003 1.863 1.00 66.06 71 LEU A C 1
ATOM 573 O O . LEU A 1 71 ? -0.667 6.570 0.830 1.00 66.06 71 LEU A O 1
ATOM 577 N N . GLU A 1 72 ? 0.476 6.605 2.766 1.00 63.06 72 GLU A N 1
ATOM 578 C CA . GLU A 1 72 ? 0.962 7.983 2.589 1.00 63.06 72 GLU A CA 1
ATOM 579 C C . GLU A 1 72 ? 2.042 8.109 1.499 1.00 63.06 72 GLU A C 1
ATOM 581 O O . GLU A 1 72 ? 2.014 9.065 0.726 1.00 63.06 72 GLU A O 1
ATOM 586 N N . GLN A 1 73 ? 2.968 7.151 1.382 1.00 61.38 73 GLN A N 1
ATOM 587 C CA . GLN A 1 73 ? 4.099 7.233 0.437 1.00 61.38 73 GLN A CA 1
ATOM 588 C C . GLN A 1 73 ? 3.888 6.627 -0.974 1.00 61.38 73 GLN A C 1
ATOM 590 O O . GLN A 1 73 ? 4.405 7.196 -1.944 1.00 61.38 73 GLN A O 1
ATOM 595 N N . PRO A 1 74 ? 3.144 5.522 -1.196 1.00 70.12 74 PRO A N 1
ATOM 596 C CA . PRO A 1 74 ? 3.187 4.828 -2.488 1.00 70.12 74 PRO A CA 1
ATOM 597 C C . PRO A 1 74 ? 2.468 5.540 -3.622 1.00 70.12 74 PRO A C 1
ATOM 599 O O . PRO A 1 74 ? 2.712 5.215 -4.783 1.00 70.12 74 PRO A O 1
ATOM 602 N N . THR A 1 75 ? 1.580 6.492 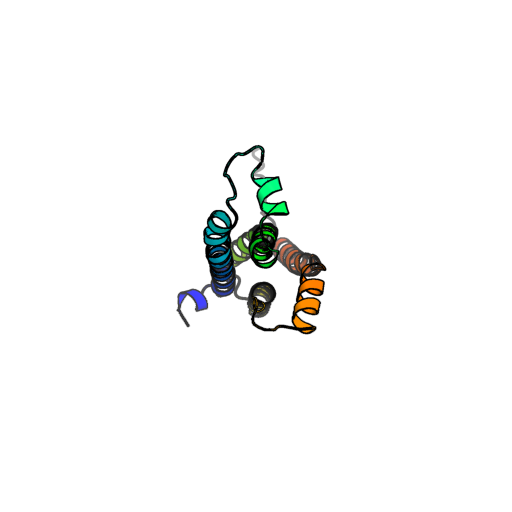-3.335 1.00 79.94 75 THR A N 1
ATOM 603 C CA . THR A 1 75 ? 0.883 7.249 -4.387 1.00 79.94 75 THR A CA 1
ATOM 604 C C . THR A 1 75 ? 1.877 7.948 -5.311 1.00 79.94 75 THR A C 1
ATOM 606 O O . THR A 1 75 ? 1.719 7.901 -6.534 1.00 79.94 75 THR A O 1
ATOM 609 N N . GLN A 1 76 ? 2.957 8.503 -4.755 1.00 80.69 76 GLN A N 1
ATOM 610 C CA . GLN A 1 76 ? 4.034 9.111 -5.537 1.00 80.69 76 GLN A CA 1
ATOM 611 C C . GLN A 1 76 ? 4.836 8.062 -6.320 1.00 80.69 76 GLN A C 1
ATOM 613 O O . GLN A 1 76 ? 5.119 8.257 -7.504 1.00 80.69 76 GLN A O 1
ATOM 618 N N . PHE A 1 77 ? 5.145 6.920 -5.702 1.00 82.50 77 PHE A N 1
ATOM 619 C CA . PHE A 1 77 ? 5.857 5.822 -6.361 1.00 82.50 77 PHE A CA 1
ATOM 620 C C . PHE A 1 77 ? 5.089 5.277 -7.574 1.00 82.50 77 PHE A C 1
ATOM 622 O O . PHE A 1 77 ? 5.663 5.118 -8.657 1.00 82.50 77 PHE A O 1
ATOM 629 N N . TYR A 1 78 ? 3.779 5.049 -7.428 1.00 86.69 78 TYR A N 1
ATOM 630 C CA . TYR A 1 78 ? 2.917 4.604 -8.523 1.00 86.69 78 TYR A CA 1
ATOM 631 C C . TYR A 1 78 ? 2.871 5.629 -9.658 1.00 86.69 78 TYR A C 1
ATOM 633 O O . TYR A 1 78 ? 3.040 5.251 -10.819 1.00 86.69 78 TYR A O 1
ATOM 641 N N . ALA A 1 79 ? 2.708 6.918 -9.340 1.00 87.44 79 ALA A N 1
ATOM 642 C CA . ALA A 1 79 ? 2.690 7.984 -10.340 1.00 87.44 79 ALA A CA 1
ATOM 643 C C . ALA A 1 79 ? 3.999 8.039 -11.149 1.00 87.44 79 ALA A C 1
ATOM 645 O O . ALA A 1 79 ? 3.965 8.097 -12.382 1.00 87.44 79 ALA A O 1
ATOM 646 N N . VAL A 1 80 ? 5.150 7.945 -10.476 1.00 88.25 80 VAL A N 1
ATOM 647 C CA . VAL A 1 80 ? 6.470 7.963 -11.126 1.00 88.25 80 VAL A CA 1
ATOM 648 C C . VAL A 1 80 ? 6.673 6.730 -12.009 1.00 88.25 80 VAL A C 1
ATOM 650 O O . VAL A 1 80 ? 7.058 6.874 -13.171 1.00 88.25 80 VAL A O 1
ATOM 653 N N . LEU A 1 81 ? 6.391 5.517 -11.516 1.00 90.38 81 LEU A N 1
ATOM 654 C CA . LEU A 1 81 ? 6.574 4.296 -12.313 1.00 90.38 81 LEU A CA 1
ATOM 655 C C . LEU A 1 81 ? 5.649 4.232 -13.532 1.00 90.38 81 LEU A C 1
ATOM 657 O O . LEU A 1 81 ? 6.071 3.752 -14.590 1.00 90.38 81 LEU A O 1
ATOM 661 N N . LEU A 1 82 ? 4.413 4.724 -13.406 1.00 91.25 82 LEU A N 1
ATOM 662 C CA . LEU A 1 82 ? 3.492 4.847 -14.535 1.00 91.25 82 LEU A CA 1
ATOM 663 C C . LEU A 1 82 ? 4.007 5.870 -15.548 1.00 91.25 82 LEU A C 1
ATOM 665 O O . LEU A 1 82 ? 4.106 5.537 -16.728 1.00 91.25 82 LEU A O 1
ATOM 669 N N . GLY A 1 83 ? 4.415 7.063 -15.103 1.00 91.75 83 GLY A N 1
ATOM 670 C CA . GLY A 1 83 ? 4.988 8.090 -15.979 1.00 91.75 83 GLY A CA 1
ATOM 671 C C . GLY A 1 83 ? 6.209 7.585 -16.753 1.00 91.75 83 GLY A C 1
ATOM 672 O O . GLY A 1 83 ? 6.259 7.685 -17.978 1.00 91.75 83 GLY A O 1
ATOM 673 N N . LEU A 1 84 ? 7.155 6.937 -16.070 1.00 88.38 84 LEU A N 1
ATOM 674 C CA . LEU A 1 84 ? 8.344 6.362 -16.708 1.00 88.38 84 LEU A CA 1
ATOM 675 C C . LEU A 1 84 ? 8.017 5.192 -17.647 1.00 88.38 84 LEU A C 1
ATOM 677 O O . LEU A 1 84 ? 8.672 5.028 -18.678 1.00 88.38 84 LEU A O 1
ATOM 681 N N . SER A 1 85 ? 6.985 4.402 -17.336 1.00 89.81 85 SER A N 1
ATOM 682 C CA . SER A 1 85 ? 6.492 3.344 -18.231 1.00 89.81 85 SER A CA 1
ATOM 683 C C . SER A 1 85 ? 5.826 3.897 -19.494 1.00 89.81 85 SER A C 1
ATOM 685 O O . SER A 1 85 ? 5.914 3.266 -20.555 1.00 89.81 85 SER A O 1
ATOM 687 N N . LEU A 1 86 ? 5.152 5.049 -19.396 1.00 91.25 86 LEU A N 1
ATOM 688 C CA . LEU A 1 86 ? 4.556 5.756 -20.535 1.00 91.25 86 LEU A CA 1
ATOM 689 C C . LEU A 1 86 ? 5.629 6.396 -21.423 1.00 91.25 86 LEU A C 1
ATOM 691 O O . LEU A 1 86 ? 5.516 6.326 -22.642 1.00 91.25 86 LEU A O 1
ATOM 695 N N . LEU A 1 87 ? 6.708 6.908 -20.824 1.00 90.19 87 LEU A N 1
ATOM 696 C CA . LEU A 1 87 ? 7.911 7.381 -21.526 1.00 90.19 87 LEU A CA 1
ATOM 697 C C . LEU A 1 87 ? 8.791 6.240 -22.084 1.00 90.19 87 LEU A C 1
ATOM 699 O O . LEU A 1 87 ? 9.889 6.489 -22.570 1.00 90.19 87 LEU A O 1
ATOM 703 N N . ASP A 1 88 ? 8.333 4.988 -21.985 1.00 88.19 88 ASP A N 1
ATOM 704 C CA . ASP A 1 88 ? 9.018 3.769 -22.439 1.00 88.19 88 ASP A CA 1
ATOM 705 C C . ASP A 1 88 ? 10.447 3.598 -21.883 1.00 88.19 88 ASP A C 1
ATOM 707 O O . ASP A 1 88 ? 11.334 3.030 -22.523 1.00 88.19 88 ASP A O 1
ATOM 711 N N . THR A 1 89 ? 10.673 4.060 -20.648 1.00 84.94 89 THR A N 1
ATOM 712 C CA . THR A 1 89 ? 11.966 3.937 -19.965 1.00 84.94 89 THR A CA 1
ATOM 713 C C . THR A 1 89 ? 12.244 2.477 -19.585 1.00 84.94 89 THR A C 1
ATOM 715 O O . THR A 1 89 ? 11.465 1.845 -18.870 1.00 84.94 89 THR A O 1
ATOM 718 N N . LYS A 1 90 ? 13.387 1.936 -20.035 1.00 88.75 90 LYS A N 1
ATOM 719 C CA . LYS A 1 90 ? 13.798 0.526 -19.825 1.00 88.75 90 LYS A CA 1
ATOM 720 C C . LYS A 1 90 ? 15.149 0.379 -19.114 1.00 88.75 90 LYS A C 1
ATOM 722 O O . LYS A 1 90 ? 15.755 -0.691 -19.149 1.00 88.75 90 LYS A O 1
ATOM 727 N N . ASP A 1 91 ? 15.643 1.447 -18.486 1.00 86.94 91 ASP A N 1
ATOM 728 C CA . ASP A 1 91 ? 16.941 1.442 -17.806 1.00 86.94 91 ASP A CA 1
ATOM 729 C C . ASP A 1 91 ? 16.974 0.393 -16.677 1.00 86.94 91 ASP A C 1
ATOM 731 O O . ASP A 1 91 ? 16.164 0.408 -15.747 1.00 86.94 91 ASP A O 1
ATOM 735 N N . LYS A 1 92 ? 17.944 -0.526 -16.751 1.00 85.38 92 LYS A N 1
ATOM 736 C CA . LYS A 1 92 ? 18.087 -1.640 -15.802 1.00 85.38 92 LYS A CA 1
ATOM 737 C C . LYS A 1 92 ? 18.383 -1.177 -14.372 1.00 85.38 92 LYS A C 1
ATOM 739 O O . LYS A 1 92 ? 17.974 -1.856 -13.432 1.00 85.38 92 LYS A O 1
ATOM 744 N N . ARG A 1 93 ? 19.084 -0.053 -14.192 1.00 82.94 93 ARG A N 1
ATOM 745 C CA . ARG A 1 93 ? 19.383 0.522 -12.871 1.00 82.94 93 ARG A CA 1
ATOM 746 C C . ARG A 1 93 ? 18.112 1.078 -12.248 1.00 82.94 93 ARG A C 1
ATOM 748 O O . ARG A 1 93 ? 17.838 0.746 -11.103 1.00 82.94 93 ARG A O 1
ATOM 755 N N . LEU A 1 94 ? 17.302 1.817 -13.014 1.00 84.62 94 LEU A N 1
ATOM 756 C CA . LEU A 1 94 ? 16.002 2.321 -12.545 1.00 84.62 94 LEU A CA 1
ATOM 757 C C . LEU A 1 94 ? 15.066 1.177 -12.143 1.00 84.62 94 LEU A C 1
ATOM 759 O O . LEU A 1 94 ? 14.472 1.217 -11.068 1.00 84.62 94 LEU A O 1
ATOM 763 N N . VAL A 1 95 ? 14.988 0.124 -12.961 1.00 85.81 95 VAL A N 1
ATOM 764 C CA . VAL A 1 95 ? 14.210 -1.085 -12.638 1.00 85.81 95 VAL A CA 1
ATOM 765 C C . VAL A 1 95 ? 14.738 -1.755 -11.364 1.00 85.81 95 VAL A C 1
ATOM 767 O O . VAL A 1 95 ? 13.951 -2.149 -10.505 1.00 85.81 95 VAL A O 1
ATOM 770 N N . GLY A 1 96 ? 16.061 -1.855 -11.207 1.00 82.50 96 GLY A N 1
ATOM 771 C CA . GLY A 1 96 ? 16.695 -2.381 -9.997 1.00 82.50 96 GLY A CA 1
ATOM 772 C C . GLY A 1 96 ? 16.362 -1.562 -8.748 1.00 82.50 96 GLY A C 1
ATOM 773 O O . GLY A 1 96 ? 15.994 -2.140 -7.727 1.00 82.50 96 GLY A O 1
ATOM 774 N N . THR A 1 97 ? 16.420 -0.231 -8.839 1.00 82.06 97 THR A N 1
ATOM 775 C CA . THR A 1 97 ? 16.051 0.685 -7.750 1.00 82.06 97 THR A CA 1
ATOM 776 C C . THR A 1 97 ? 14.569 0.580 -7.403 1.00 82.06 97 THR A C 1
ATOM 778 O O . THR A 1 97 ? 14.234 0.524 -6.224 1.00 82.06 97 THR A O 1
ATOM 781 N N . ALA A 1 98 ? 13.686 0.473 -8.398 1.00 83.69 98 ALA A N 1
ATOM 782 C CA . ALA A 1 98 ? 12.255 0.286 -8.173 1.00 83.69 98 ALA A CA 1
ATOM 783 C C . ALA A 1 98 ? 11.962 -1.026 -7.427 1.00 83.69 98 ALA A C 1
ATOM 785 O O . ALA A 1 98 ? 11.235 -1.023 -6.441 1.00 83.69 98 ALA A O 1
ATOM 786 N N . TRP A 1 99 ? 12.596 -2.136 -7.822 1.00 82.56 99 TRP A N 1
ATOM 787 C CA . TRP A 1 99 ? 12.503 -3.402 -7.084 1.00 82.56 99 TRP A CA 1
ATOM 788 C C . TRP A 1 99 ? 13.128 -3.351 -5.691 1.00 82.56 99 TRP A C 1
ATOM 790 O O . TRP A 1 99 ? 12.729 -4.120 -4.817 1.00 82.56 99 TRP A O 1
ATOM 800 N N . HIS A 1 100 ? 14.153 -2.522 -5.493 1.00 79.12 100 HIS A N 1
ATOM 801 C CA . HIS A 1 100 ? 14.756 -2.320 -4.181 1.00 79.12 100 HIS A CA 1
ATOM 802 C C . HIS A 1 100 ? 13.783 -1.583 -3.262 1.00 79.12 100 HIS A C 1
ATOM 804 O O . HIS A 1 100 ? 13.515 -2.071 -2.171 1.00 79.12 100 HIS A O 1
ATOM 810 N N . TYR A 1 101 ? 13.170 -0.499 -3.746 1.00 73.62 101 TYR A N 1
ATOM 811 C CA . TYR A 1 101 ? 12.110 0.215 -3.034 1.00 73.62 101 TYR A CA 1
ATOM 812 C C . TYR A 1 101 ? 10.946 -0.720 -2.674 1.00 73.62 101 TYR A C 1
ATOM 814 O O . TYR A 1 101 ? 10.606 -0.840 -1.501 1.00 73.62 101 TYR A O 1
ATOM 822 N N . SER A 1 102 ? 10.423 -1.490 -3.640 1.00 72.31 102 SER A N 1
ATOM 823 C CA . SER A 1 102 ? 9.338 -2.444 -3.369 1.00 72.31 102 SER A CA 1
ATOM 824 C C . SER A 1 102 ? 9.710 -3.512 -2.334 1.00 72.31 102 SER A C 1
ATOM 826 O O . SER A 1 102 ? 8.844 -3.966 -1.599 1.00 72.31 102 SER A O 1
ATOM 828 N N . ARG A 1 103 ? 10.983 -3.929 -2.259 1.00 67.44 103 ARG A N 1
ATOM 829 C CA . ARG A 1 103 ? 11.451 -4.941 -1.292 1.00 67.44 103 ARG A CA 1
ATOM 830 C C . ARG A 1 103 ? 11.769 -4.400 0.095 1.00 67.44 103 ARG A C 1
ATOM 832 O O . ARG A 1 103 ? 11.693 -5.161 1.060 1.00 67.44 103 ARG A O 1
ATOM 839 N N . LEU A 1 104 ? 12.160 -3.133 0.194 1.00 59.16 104 LEU A N 1
ATOM 840 C CA . LEU A 1 104 ? 12.298 -2.461 1.484 1.00 59.16 104 LEU A CA 1
ATOM 841 C C . LEU A 1 104 ? 10.937 -2.358 2.176 1.00 59.16 104 LEU A C 1
ATOM 843 O O . LEU A 1 104 ? 10.860 -2.563 3.381 1.00 59.16 104 LEU A O 1
ATOM 847 N N . ASP A 1 105 ? 9.870 -2.170 1.400 1.00 55.94 105 ASP A N 1
ATOM 848 C CA . ASP A 1 105 ? 8.504 -2.182 1.923 1.00 55.94 105 ASP A CA 1
ATOM 849 C C . ASP A 1 105 ? 7.994 -3.609 2.244 1.00 55.94 105 ASP A C 1
ATOM 851 O O . ASP A 1 105 ? 7.179 -3.800 3.142 1.00 55.94 105 ASP A O 1
ATOM 855 N N . GLN A 1 106 ? 8.527 -4.642 1.571 1.00 55.06 106 GLN A N 1
ATOM 856 C CA . GLN A 1 106 ? 8.157 -6.064 1.737 1.00 55.06 106 GLN A CA 1
ATOM 857 C C . GLN A 1 106 ? 8.882 -6.820 2.869 1.00 55.0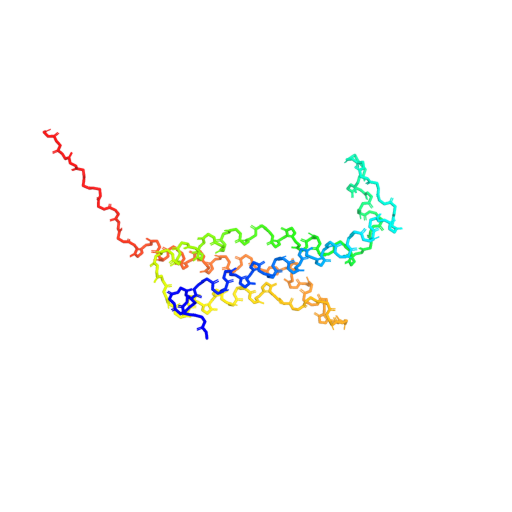6 106 GLN A C 1
ATOM 859 O O . GLN A 1 106 ? 8.845 -8.055 2.894 1.00 55.06 106 GLN A O 1
ATOM 864 N N . GLN A 1 107 ? 9.592 -6.150 3.783 1.00 50.28 107 GLN A N 1
ATOM 865 C CA . GLN A 1 107 ? 10.348 -6.867 4.821 1.00 50.28 107 GLN A CA 1
ATOM 866 C C . GLN A 1 107 ? 9.429 -7.766 5.680 1.00 50.28 107 GLN A C 1
ATOM 868 O O . GLN A 1 107 ? 8.297 -7.387 5.991 1.00 50.28 107 GLN A O 1
ATOM 873 N N . PRO A 1 108 ? 9.887 -8.987 6.026 1.00 46.66 108 PRO A N 1
ATOM 874 C CA . PRO A 1 108 ? 9.033 -10.061 6.508 1.00 46.66 108 PRO A CA 1
ATOM 875 C C . PRO A 1 108 ? 8.348 -9.692 7.819 1.00 46.66 108 PRO A C 1
ATOM 877 O O . PRO A 1 108 ? 8.964 -9.472 8.861 1.00 46.66 108 PRO A O 1
ATOM 880 N N . PHE A 1 109 ? 7.031 -9.676 7.724 1.00 48.62 109 PHE A N 1
ATOM 881 C CA . PHE A 1 109 ? 6.096 -9.461 8.800 1.00 48.62 109 PHE A CA 1
ATOM 882 C C . PHE A 1 109 ? 6.005 -10.724 9.684 1.00 48.62 109 PHE A C 1
ATOM 884 O O . PHE A 1 109 ? 5.579 -11.787 9.234 1.00 48.62 109 PHE A O 1
ATOM 891 N N . ASP A 1 110 ? 6.399 -10.584 10.952 1.00 45.66 110 ASP A N 1
ATOM 892 C CA . ASP A 1 110 ? 6.029 -11.430 12.101 1.00 45.66 110 ASP A CA 1
ATOM 893 C C . ASP A 1 110 ? 6.494 -12.908 12.183 1.00 45.66 110 ASP A C 1
ATOM 895 O O . ASP A 1 110 ? 5.818 -13.708 12.831 1.00 45.66 110 ASP A O 1
ATOM 899 N N . THR A 1 111 ? 7.663 -13.313 11.663 1.00 44.56 111 THR A N 1
ATOM 900 C CA . THR A 1 111 ? 8.202 -14.673 11.956 1.00 44.56 111 THR A CA 1
ATOM 901 C C . THR A 1 111 ? 9.385 -14.745 12.927 1.00 44.56 111 THR A C 1
ATOM 903 O O . THR A 1 111 ? 9.895 -15.840 13.148 1.00 44.56 111 THR A O 1
ATOM 906 N N . LEU A 1 112 ? 9.839 -13.646 13.542 1.00 40.34 112 LEU A N 1
ATOM 907 C CA . LEU A 1 112 ? 11.019 -13.675 14.424 1.00 40.34 112 LEU A CA 1
ATOM 908 C C . LEU A 1 112 ? 10.743 -13.031 15.793 1.00 40.34 112 LEU A C 1
ATOM 910 O O . LEU A 1 112 ? 10.821 -11.808 15.919 1.00 40.34 112 LEU A O 1
ATOM 914 N N . PRO A 1 113 ? 10.435 -13.820 16.839 1.00 41.75 113 PRO A N 1
ATOM 915 C CA . PRO A 1 113 ? 10.441 -13.312 18.206 1.00 41.75 113 PRO A CA 1
ATOM 916 C C . PRO A 1 113 ? 11.879 -12.986 18.656 1.00 41.75 113 PRO A C 1
ATOM 918 O O . PRO A 1 113 ? 12.799 -13.766 18.415 1.00 41.75 113 PRO A O 1
ATOM 921 N N . GLY A 1 114 ? 12.075 -11.843 19.327 1.00 52.44 114 GLY A N 1
ATOM 922 C CA . GLY A 1 114 ? 13.343 -11.455 19.964 1.00 52.44 114 GLY A CA 1
ATOM 923 C C . GLY A 1 114 ? 13.907 -10.096 19.528 1.00 52.44 114 GLY A C 1
ATOM 924 O O . GLY A 1 114 ? 13.250 -9.319 18.837 1.00 52.44 114 GLY A O 1
ATOM 925 N N . LEU A 1 115 ? 15.160 -9.837 19.926 1.00 43.03 115 LEU A N 1
ATOM 926 C CA . LEU A 1 115 ? 15.914 -8.582 19.744 1.00 43.03 115 LEU A CA 1
ATOM 927 C C . LEU A 1 115 ? 15.893 -8.047 18.295 1.00 43.03 115 LEU A C 1
ATOM 929 O O . LEU A 1 115 ? 15.890 -6.842 18.076 1.00 43.03 115 LEU A O 1
ATOM 933 N N . VAL A 1 116 ? 15.829 -8.940 17.301 1.00 44.41 116 VAL A N 1
ATOM 934 C CA . VAL A 1 116 ? 15.780 -8.601 15.867 1.00 44.41 116 VAL A CA 1
ATOM 935 C C . VAL A 1 116 ? 14.439 -7.967 15.470 1.00 44.41 116 VAL A C 1
ATOM 937 O O . VAL A 1 116 ? 14.424 -7.015 14.694 1.00 44.41 116 VAL A O 1
ATOM 940 N N . GLY A 1 117 ? 13.319 -8.433 16.034 1.00 48.44 117 GLY A N 1
ATOM 941 C CA . GLY A 1 117 ? 11.991 -7.858 15.783 1.00 48.44 117 GLY A CA 1
ATOM 942 C C . GLY A 1 117 ? 11.819 -6.468 16.403 1.00 48.44 117 GLY A C 1
ATOM 943 O O . GLY A 1 117 ? 11.152 -5.606 15.831 1.00 48.44 117 GLY A O 1
ATOM 944 N N . GLU A 1 118 ? 12.474 -6.210 17.537 1.00 52.59 118 GLU A N 1
ATOM 945 C CA . GLU A 1 118 ? 12.516 -4.879 18.155 1.00 52.59 118 GLU A CA 1
ATOM 946 C C . GLU A 1 118 ? 13.449 -3.916 17.410 1.00 52.59 118 GLU A C 1
ATOM 948 O O . GLU A 1 118 ? 13.106 -2.747 17.244 1.00 52.59 118 GLU A O 1
ATOM 953 N N . LEU A 1 119 ? 14.573 -4.406 16.876 1.00 41.84 119 LEU A N 1
ATOM 954 C CA . LEU A 1 119 ? 15.469 -3.618 16.024 1.00 41.84 119 LEU A CA 1
ATOM 955 C C . LEU A 1 119 ? 14.794 -3.214 14.707 1.00 41.84 119 LEU A C 1
ATOM 957 O O . LEU A 1 119 ? 14.895 -2.064 14.295 1.00 41.84 119 LEU A O 1
ATOM 961 N N . ILE A 1 120 ? 14.048 -4.124 14.076 1.00 46.28 120 ILE A N 1
ATOM 962 C CA . ILE A 1 120 ? 13.277 -3.830 12.856 1.00 46.28 120 ILE A CA 1
ATOM 963 C C . ILE A 1 120 ? 12.133 -2.849 13.153 1.00 46.28 120 ILE A C 1
ATOM 965 O O . ILE A 1 120 ? 11.906 -1.931 12.373 1.00 46.28 120 ILE A O 1
ATOM 969 N N . ARG A 1 121 ? 11.470 -2.960 14.312 1.00 51.09 121 ARG A N 1
ATOM 970 C CA . ARG A 1 121 ? 10.512 -1.947 14.800 1.00 51.09 121 ARG A CA 1
ATOM 971 C C . ARG A 1 121 ? 11.141 -0.575 15.016 1.00 51.09 121 ARG A C 1
ATOM 973 O O . ARG A 1 121 ? 10.518 0.430 14.685 1.00 51.09 121 ARG A O 1
ATOM 980 N N . ALA A 1 122 ? 12.344 -0.527 15.583 1.00 43.88 122 ALA A N 1
ATOM 981 C CA . ALA A 1 122 ? 13.078 0.715 15.804 1.00 43.88 122 ALA A CA 1
ATOM 982 C C . ALA A 1 122 ? 13.528 1.351 14.482 1.00 43.88 122 ALA A C 1
ATOM 984 O O . ALA A 1 122 ? 13.494 2.570 14.361 1.00 43.88 122 ALA A O 1
ATOM 985 N N . LEU A 1 123 ? 13.883 0.539 13.483 1.00 42.94 123 LEU A N 1
ATOM 986 C CA . LEU A 1 123 ? 14.194 0.999 12.128 1.00 42.94 123 LEU A CA 1
ATOM 987 C C . LEU A 1 123 ? 12.931 1.463 11.379 1.00 42.94 123 LEU A C 1
ATOM 989 O O . LEU A 1 123 ? 12.972 2.488 10.713 1.00 42.94 123 LEU A O 1
ATOM 993 N N . TRP A 1 124 ? 11.791 0.787 11.555 1.00 50.06 124 TRP A N 1
ATOM 994 C CA . TRP A 1 124 ? 10.507 1.159 10.941 1.00 50.06 124 TRP A CA 1
ATOM 995 C C . TRP A 1 124 ? 9.922 2.460 11.508 1.00 50.06 124 TRP A C 1
ATOM 997 O O . TRP A 1 124 ? 9.462 3.321 10.763 1.00 50.06 124 TRP A O 1
ATOM 1007 N N . ASN A 1 125 ? 9.990 2.647 12.829 1.00 47.41 125 ASN A N 1
ATOM 1008 C CA . ASN A 1 125 ? 9.597 3.906 13.469 1.00 47.41 125 ASN A CA 1
ATOM 1009 C C . ASN A 1 125 ? 10.604 5.044 13.214 1.00 47.41 125 ASN A C 1
ATOM 1011 O O . ASN A 1 125 ? 10.332 6.183 13.590 1.00 47.41 125 ASN A O 1
ATOM 1015 N N . ASN A 1 126 ? 11.762 4.752 12.609 1.00 43.53 126 ASN A N 1
ATOM 1016 C CA . ASN A 1 126 ? 12.856 5.698 12.431 1.00 43.53 126 ASN A CA 1
ATOM 1017 C C . ASN A 1 126 ? 13.466 5.624 11.017 1.00 43.53 126 ASN A C 1
ATOM 1019 O O . ASN A 1 126 ? 14.674 5.440 10.865 1.00 43.53 126 ASN A O 1
ATOM 1023 N N . SER A 1 127 ? 12.623 5.912 10.010 1.00 50.62 127 SER A N 1
ATOM 1024 C CA . SER A 1 127 ? 12.971 6.376 8.644 1.00 50.62 127 SER A CA 1
ATOM 1025 C C . SER A 1 127 ? 13.052 5.319 7.507 1.00 50.62 127 SER A C 1
ATOM 1027 O O . SER A 1 127 ? 13.328 4.154 7.788 1.00 50.62 127 SER A O 1
ATOM 1029 N N . PRO A 1 128 ? 12.846 5.703 6.209 1.00 52.03 128 PRO A N 1
ATOM 1030 C CA . PRO A 1 128 ? 13.469 6.898 5.623 1.00 52.03 128 PRO A CA 1
ATOM 1031 C C . PRO A 1 128 ? 12.677 7.731 4.594 1.00 52.03 128 PRO A C 1
ATOM 1033 O O . PRO A 1 128 ? 12.493 7.324 3.452 1.00 52.03 128 PRO A O 1
ATOM 1036 N N . GLY A 1 129 ? 12.506 9.023 4.906 1.00 42.53 129 GLY A N 1
ATOM 1037 C CA . GLY A 1 129 ? 12.465 10.096 3.892 1.00 42.53 129 GLY A CA 1
ATOM 1038 C C . GLY A 1 129 ? 13.792 10.261 3.113 1.00 42.53 129 GLY A C 1
ATOM 1039 O O . GLY A 1 129 ? 13.905 11.074 2.200 1.00 42.53 129 GLY A O 1
ATOM 1040 N N . CYS A 1 130 ? 14.825 9.474 3.437 1.00 37.97 130 CYS A N 1
ATOM 1041 C CA . CYS A 1 130 ? 16.129 9.466 2.766 1.00 37.97 130 CYS A CA 1
ATOM 1042 C C . CYS A 1 130 ? 16.072 8.867 1.344 1.00 37.97 130 CYS A C 1
ATOM 1044 O O . CYS A 1 130 ? 16.916 9.196 0.509 1.00 37.97 130 CYS A O 1
ATOM 1046 N N . LEU A 1 131 ? 15.103 7.983 1.061 1.00 46.03 131 LEU A N 1
ATOM 1047 C CA . LEU A 1 131 ? 14.921 7.353 -0.256 1.00 46.03 131 LEU A CA 1
ATOM 1048 C C . LEU 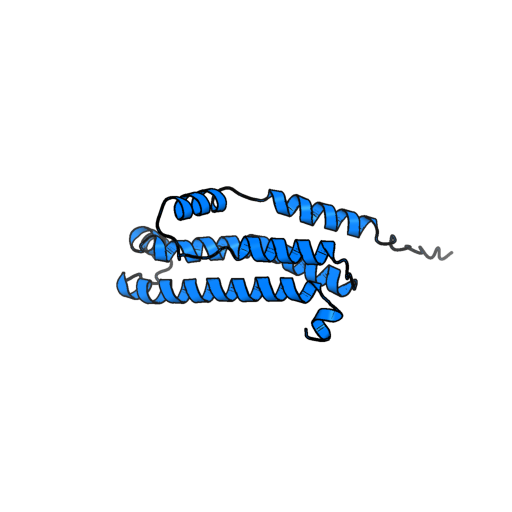A 1 131 ? 14.028 8.181 -1.193 1.00 46.03 131 LEU A C 1
ATOM 1050 O O . LEU A 1 131 ? 14.279 8.177 -2.401 1.00 46.03 131 LEU A O 1
ATOM 1054 N N . ASP A 1 132 ? 13.099 8.977 -0.651 1.00 52.34 132 ASP A N 1
ATOM 1055 C CA . ASP A 1 132 ? 12.342 9.981 -1.414 1.00 52.34 132 ASP A CA 1
ATOM 1056 C C . ASP A 1 132 ? 13.283 10.971 -2.102 1.00 52.34 132 ASP A C 1
ATOM 1058 O O . ASP A 1 132 ? 13.105 11.291 -3.274 1.00 52.34 132 ASP A O 1
ATOM 1062 N N . ALA A 1 133 ? 14.369 11.369 -1.434 1.00 44.88 133 ALA A N 1
ATOM 1063 C CA . ALA A 1 133 ? 15.390 12.232 -2.022 1.00 44.88 133 ALA A CA 1
ATOM 1064 C C . ALA A 1 133 ? 16.091 11.590 -3.236 1.00 44.88 133 ALA A C 1
ATOM 1066 O O . ALA A 1 133 ? 16.418 12.279 -4.202 1.00 44.88 133 ALA A O 1
ATOM 1067 N N . ALA A 1 134 ? 16.318 10.272 -3.226 1.00 51.06 134 ALA A N 1
ATOM 1068 C CA . ALA A 1 134 ? 16.947 9.568 -4.344 1.00 51.06 134 ALA A CA 1
ATOM 1069 C C . ALA A 1 134 ? 15.982 9.397 -5.529 1.00 51.06 134 ALA A C 1
ATOM 1071 O O . ALA A 1 134 ? 16.383 9.587 -6.682 1.00 51.06 134 ALA A O 1
ATOM 1072 N N . LEU A 1 135 ? 14.712 9.083 -5.253 1.00 52.28 135 LEU A N 1
ATOM 1073 C CA . LEU A 1 135 ? 13.669 8.990 -6.276 1.00 52.28 135 LEU A CA 1
ATOM 1074 C C . LEU A 1 135 ? 13.400 10.368 -6.905 1.00 52.28 135 LEU A C 1
ATOM 1076 O O . LEU A 1 135 ? 13.385 10.493 -8.131 1.00 52.28 135 LEU A O 1
ATOM 1080 N N . LEU A 1 136 ? 13.299 11.409 -6.073 1.00 53.94 136 LEU A N 1
ATOM 1081 C CA . LEU A 1 136 ? 13.112 12.803 -6.475 1.00 53.94 136 LEU A CA 1
ATOM 1082 C C . LEU A 1 136 ? 14.294 13.321 -7.303 1.00 53.94 136 LEU A C 1
ATOM 1084 O O . LEU A 1 136 ? 14.088 13.892 -8.370 1.00 53.94 136 LEU A O 1
ATOM 1088 N N . ASN A 1 137 ? 15.537 13.068 -6.880 1.00 60.16 137 ASN A N 1
ATOM 1089 C CA . ASN A 1 137 ? 16.724 13.480 -7.637 1.00 60.16 137 ASN A CA 1
ATOM 1090 C C . ASN A 1 137 ? 16.785 12.837 -9.028 1.00 60.16 137 ASN A C 1
ATOM 1092 O O . ASN A 1 137 ? 17.202 13.481 -9.993 1.00 60.16 137 ASN A O 1
ATOM 1096 N N . ASN A 1 138 ? 16.366 11.578 -9.154 1.00 62.41 138 ASN A N 1
ATOM 1097 C CA . ASN A 1 138 ? 16.301 10.913 -10.452 1.00 62.41 138 ASN A CA 1
ATOM 1098 C C . ASN A 1 138 ? 15.139 11.444 -11.303 1.00 62.41 138 ASN A C 1
ATOM 1100 O O . ASN A 1 138 ? 15.336 11.680 -12.494 1.00 62.41 138 ASN A O 1
ATOM 1104 N N . ALA A 1 139 ? 13.975 11.715 -10.704 1.00 57.56 139 ALA A N 1
ATOM 1105 C CA . ALA A 1 139 ? 12.834 12.327 -11.388 1.00 57.56 139 ALA A CA 1
ATOM 1106 C C . ALA A 1 139 ? 13.155 13.740 -11.910 1.00 57.56 139 ALA A C 1
ATOM 1108 O O . ALA A 1 139 ? 12.834 14.058 -13.051 1.00 57.56 139 ALA A O 1
ATOM 1109 N N . ILE A 1 140 ? 13.866 14.559 -11.129 1.00 65.00 140 ILE A N 1
ATOM 1110 C CA . ILE A 1 140 ? 14.325 15.894 -11.543 1.00 65.00 140 ILE A CA 1
ATOM 1111 C C . ILE A 1 140 ? 15.320 15.794 -12.706 1.00 65.00 140 ILE A C 1
ATOM 1113 O O . ILE A 1 140 ? 15.205 16.527 -13.685 1.00 65.00 140 ILE A O 1
ATOM 1117 N N . LYS A 1 141 ? 16.281 14.863 -12.648 1.00 68.00 141 LYS A N 1
ATOM 1118 C CA . LYS A 1 141 ? 17.222 14.629 -13.760 1.00 68.00 141 LYS A CA 1
ATOM 1119 C C . LYS A 1 141 ? 16.508 14.191 -15.040 1.00 68.00 141 LYS A C 1
ATOM 1121 O O . LYS A 1 141 ? 16.886 14.632 -16.123 1.00 68.00 141 LYS A O 1
ATOM 1126 N N . LEU A 1 142 ? 15.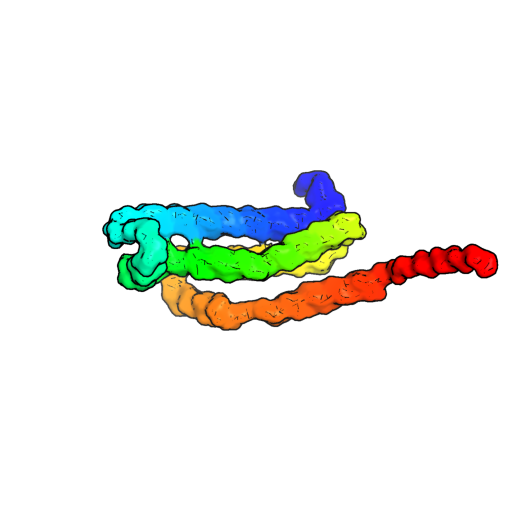476 13.359 -14.918 1.00 62.53 142 LEU A N 1
ATOM 1127 C CA . LEU A 1 142 ? 14.605 12.957 -16.025 1.00 62.53 142 LEU A CA 1
ATOM 1128 C C . LEU A 1 142 ? 13.805 14.141 -16.587 1.00 62.53 142 LEU A C 1
ATOM 1130 O O . LEU A 1 142 ? 13.832 14.363 -17.792 1.00 62.53 142 LEU A O 1
ATOM 1134 N N . GLN A 1 143 ? 13.189 14.965 -15.737 1.00 68.94 143 GLN A N 1
ATOM 1135 C CA . GLN A 1 143 ? 12.501 16.185 -16.172 1.00 68.94 143 GLN A CA 1
ATOM 1136 C C . GLN A 1 143 ? 13.445 17.134 -16.924 1.00 68.94 143 GLN A C 1
ATOM 1138 O O . GLN A 1 143 ? 13.085 17.673 -17.965 1.00 68.94 143 GLN A O 1
ATOM 1143 N N . ASN A 1 144 ? 14.673 17.293 -16.432 1.00 68.88 144 ASN A N 1
ATOM 1144 C CA . ASN A 1 144 ? 15.679 18.173 -17.029 1.00 68.88 144 ASN A CA 1
ATOM 1145 C C . ASN A 1 144 ? 16.333 17.598 -18.296 1.00 68.88 144 ASN A C 1
ATOM 1147 O O . ASN A 1 144 ? 17.063 18.313 -18.977 1.00 68.88 144 ASN A O 1
ATOM 1151 N N . SER A 1 145 ? 16.112 16.317 -18.604 1.00 63.88 145 SER A N 1
ATOM 1152 C CA . SER A 1 145 ? 16.599 15.677 -19.835 1.00 63.88 145 SER A CA 1
ATOM 1153 C C . SER A 1 145 ? 15.522 15.566 -20.915 1.00 63.88 145 SER A C 1
ATOM 1155 O O . SER A 1 145 ? 15.842 15.222 -22.055 1.00 63.88 145 SER A O 1
ATOM 1157 N N . LEU A 1 146 ? 14.267 15.903 -20.600 1.00 65.69 146 LEU A N 1
ATOM 1158 C CA . LEU A 1 146 ? 13.212 16.044 -21.596 1.00 65.69 146 LEU A CA 1
ATOM 1159 C C . LEU A 1 146 ? 13.439 17.328 -22.413 1.00 65.69 146 LEU A C 1
ATOM 1161 O O . LEU A 1 146 ? 13.747 18.376 -21.841 1.00 65.69 146 LEU A O 1
ATOM 1165 N N . PRO A 1 147 ? 13.282 17.283 -23.748 1.00 64.75 147 PRO A N 1
ATOM 1166 C CA . PRO A 1 147 ? 13.385 18.481 -24.566 1.00 64.75 147 PRO A CA 1
ATOM 1167 C C . PRO A 1 147 ? 12.291 19.471 -24.158 1.00 64.75 147 PRO A C 1
ATOM 1169 O O . PRO A 1 147 ? 11.114 19.111 -24.099 1.00 64.75 147 PRO A O 1
ATOM 1172 N N . SER A 1 148 ? 12.678 20.722 -23.893 1.00 57.81 148 SER A N 1
ATOM 1173 C CA . SER A 1 148 ? 11.731 21.792 -23.584 1.00 57.81 148 SER A CA 1
ATOM 1174 C C . SER A 1 148 ? 10.660 21.863 -24.675 1.00 57.81 148 SER A C 1
ATOM 1176 O O . SER A 1 148 ? 11.013 21.809 -25.862 1.00 57.81 148 SER A O 1
ATOM 1178 N N . PRO A 1 149 ? 9.367 22.005 -24.327 1.00 55.34 149 PRO A N 1
ATOM 1179 C CA . PRO A 1 149 ? 8.343 22.225 -25.331 1.00 55.34 149 PRO A CA 1
ATOM 1180 C C . PRO A 1 149 ? 8.725 23.480 -26.115 1.00 55.34 149 PRO A C 1
ATOM 1182 O O . PRO A 1 149 ? 8.810 24.575 -25.558 1.00 55.34 149 PRO A O 1
ATOM 1185 N N . LYS A 1 150 ? 9.017 23.314 -27.411 1.00 54.84 150 LYS A N 1
ATOM 1186 C CA . LYS A 1 150 ? 9.209 24.443 -28.318 1.00 54.84 150 LYS A CA 1
ATOM 1187 C C . LYS A 1 150 ? 7.865 25.143 -28.413 1.00 54.84 150 LYS A C 1
ATOM 1189 O O . LYS A 1 150 ? 6.992 24.724 -29.167 1.00 54.84 150 LYS A O 1
ATOM 1194 N N . MET A 1 151 ? 7.685 26.185 -27.611 1.00 48.09 151 MET A N 1
ATOM 1195 C CA . MET A 1 151 ? 6.578 27.105 -27.778 1.00 48.09 151 MET A CA 1
ATOM 1196 C C . MET A 1 151 ? 6.880 27.885 -29.056 1.00 48.09 151 MET A C 1
ATOM 1198 O O . MET A 1 151 ? 7.572 28.901 -29.042 1.00 48.09 151 MET A O 1
ATOM 1202 N N . THR A 1 152 ? 6.441 27.355 -30.196 1.00 54.00 152 THR A N 1
ATOM 1203 C CA . THR A 1 152 ? 6.346 28.143 -31.419 1.00 54.00 152 THR A CA 1
ATOM 1204 C C . THR A 1 152 ? 5.254 29.167 -31.161 1.00 54.00 152 THR A C 1
ATOM 1206 O O . THR A 1 152 ? 4.074 28.907 -31.382 1.00 54.00 152 THR A O 1
ATOM 1209 N N . ILE A 1 153 ? 5.646 30.318 -30.616 1.00 56.78 153 ILE A N 1
ATOM 1210 C CA . ILE A 1 153 ? 4.801 31.502 -30.636 1.00 56.78 153 ILE A CA 1
ATOM 1211 C C . ILE A 1 153 ? 4.686 31.867 -32.111 1.00 56.78 153 ILE A C 1
ATOM 1213 O O . ILE A 1 153 ? 5.622 32.389 -32.715 1.00 56.78 153 ILE A O 1
ATOM 1217 N N . ALA A 1 154 ? 3.561 31.494 -32.715 1.00 53.16 154 ALA A N 1
ATOM 1218 C CA . ALA A 1 154 ? 3.164 32.026 -34.000 1.00 53.16 154 ALA A CA 1
ATOM 1219 C C . ALA A 1 154 ? 2.951 33.530 -33.797 1.00 53.16 154 ALA A C 1
ATOM 1221 O O . ALA A 1 154 ? 1.909 33.956 -33.303 1.00 53.16 154 ALA A O 1
ATOM 1222 N N . HIS A 1 155 ? 3.971 34.325 -34.119 1.00 52.19 155 HIS A N 1
ATOM 1223 C CA . HIS A 1 155 ? 3.791 35.745 -34.372 1.00 52.19 155 HIS A CA 1
ATOM 1224 C C . HIS A 1 155 ? 2.886 35.850 -35.594 1.00 52.19 155 HIS A C 1
ATOM 1226 O O . HIS A 1 155 ? 3.332 35.677 -36.726 1.00 52.19 155 HIS A O 1
ATOM 1232 N N . ASN A 1 156 ? 1.594 36.041 -35.346 1.00 55.84 156 ASN A N 1
ATOM 1233 C CA . ASN A 1 156 ? 0.675 36.464 -36.377 1.00 55.84 156 ASN A CA 1
ATOM 1234 C C . ASN A 1 156 ? 0.671 37.995 -36.360 1.00 55.84 156 ASN A C 1
ATOM 1236 O O . ASN A 1 156 ? 0.254 38.583 -35.361 1.00 55.84 156 ASN A O 1
ATOM 1240 N N . THR A 1 157 ? 1.159 38.551 -37.475 1.00 56.34 157 THR A N 1
ATOM 1241 C CA . THR A 1 157 ? 1.178 39.961 -37.924 1.00 56.34 157 THR A CA 1
ATOM 1242 C C . THR A 1 157 ? 1.961 40.973 -37.100 1.00 56.34 157 THR A C 1
ATOM 1244 O O . THR A 1 157 ? 1.575 41.247 -35.946 1.00 56.34 157 THR A O 1
#

pLDDT: mean 71.59, std 16.26, range [37.97, 92.56]